Protein AF-A0A921GA54-F1 (afdb_monomer_lite)

InterPro domains:
  IPR015422 Pyridoxal phosphate-dependent transferase, small domain [G3DSA:3.90.1150.10] (1-107)
  IPR015424 Pyridoxal phosphate-dependent transferase [SSF53383] (13-106)

Foldseek 3Di:
DDDDQDAQDAAPVLLQVLCVVVVFHKFQPPQDPCQDPVNVQPWDQFPVGTCNVQFHNPPPPTHADPVRHHRCVSVVCRRGHIGGDDDPPDDPVNVVVSVVSVVVSRVD

Structure (mmCIF, N/CA/C/O back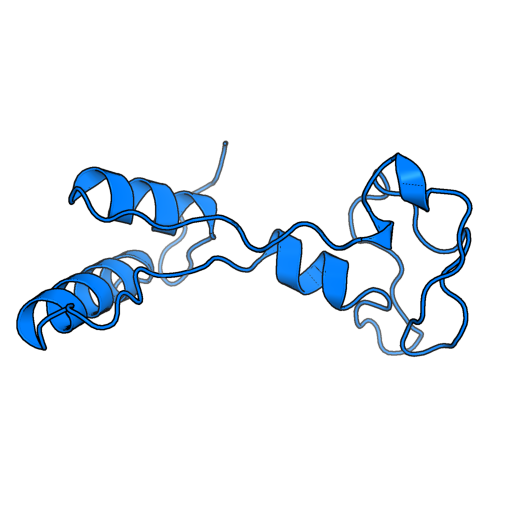bone):
data_AF-A0A921GA54-F1
#
_entry.id   AF-A0A921GA54-F1
#
loop_
_atom_site.group_PDB
_atom_site.id
_atom_site.type_symbol
_atom_site.label_atom_id
_atom_site.label_alt_id
_atom_site.label_comp_id
_atom_site.label_asym_id
_atom_site.label_entity_id
_atom_site.label_seq_id
_atom_site.pdbx_PDB_ins_code
_atom_site.Cartn_x
_atom_site.Cartn_y
_atom_site.Cartn_z
_atom_site.occupancy
_atom_site.B_iso_or_equiv
_atom_site.auth_seq_id
_atom_site.auth_comp_id
_atom_site.auth_asym_id
_atom_site.auth_atom_id
_atom_site.pdbx_PDB_model_num
ATOM 1 N N . ALA A 1 1 ? -10.655 7.647 -7.810 1.00 62.88 1 ALA A N 1
ATOM 2 C CA . ALA A 1 1 ? -10.284 6.790 -8.962 1.00 62.88 1 ALA A CA 1
ATOM 3 C C . ALA A 1 1 ? -11.503 5.934 -9.309 1.00 62.88 1 ALA A C 1
ATOM 5 O O . ALA A 1 1 ? -12.508 6.086 -8.635 1.00 62.88 1 ALA A O 1
ATOM 6 N N . LEU A 1 2 ? -11.480 5.120 -10.365 1.00 81.50 2 LEU A N 1
ATOM 7 C CA . LEU A 1 2 ? -12.618 4.257 -10.713 1.00 81.50 2 LEU A CA 1
ATOM 8 C C . LEU A 1 2 ? -12.250 2.807 -10.380 1.00 81.50 2 LEU A C 1
ATOM 10 O O . LEU A 1 2 ? -11.225 2.325 -10.858 1.00 81.50 2 LEU A O 1
ATOM 14 N N . TYR A 1 3 ? -13.066 2.139 -9.569 1.00 87.50 3 TYR A N 1
ATOM 15 C CA . TYR A 1 3 ? -13.001 0.696 -9.320 1.00 87.50 3 TYR A CA 1
ATOM 16 C C . TYR A 1 3 ? -14.386 0.078 -9.509 1.00 87.50 3 TYR A C 1
ATOM 18 O O . TYR A 1 3 ? -15.401 0.775 -9.495 1.00 87.50 3 TYR A O 1
ATOM 26 N N . ILE A 1 4 ? -14.407 -1.235 -9.726 1.00 89.62 4 ILE A N 1
ATOM 27 C CA . ILE A 1 4 ? -15.624 -2.043 -9.785 1.00 89.62 4 ILE A CA 1
ATOM 28 C C . ILE A 1 4 ? -15.654 -2.844 -8.489 1.00 89.62 4 ILE A C 1
ATOM 30 O O . ILE A 1 4 ? -14.693 -3.553 -8.200 1.00 89.62 4 ILE A O 1
ATOM 34 N N . SER A 1 5 ? -16.722 -2.695 -7.708 1.00 88.06 5 SER A N 1
ATOM 35 C CA . SER A 1 5 ? -16.893 -3.469 -6.479 1.00 88.06 5 SER A CA 1
ATOM 36 C C . SER A 1 5 ? -17.243 -4.917 -6.833 1.00 88.06 5 SER A C 1
ATOM 38 O O . SER A 1 5 ? -18.110 -5.168 -7.677 1.00 88.06 5 SER A O 1
ATOM 40 N N . GLU A 1 6 ? -16.547 -5.868 -6.214 1.00 90.56 6 GLU A N 1
ATOM 41 C CA . GLU A 1 6 ? -16.729 -7.306 -6.413 1.00 90.56 6 GLU A CA 1
ATOM 42 C C . GLU A 1 6 ? -16.825 -8.005 -5.047 1.00 90.56 6 GLU A C 1
ATOM 44 O O . GLU A 1 6 ? -15.978 -7.768 -4.188 1.00 90.56 6 GLU A O 1
ATOM 49 N N . PRO A 1 7 ? -17.795 -8.913 -4.827 1.00 88.81 7 PRO A N 1
ATOM 50 C CA . PRO A 1 7 ? -17.883 -9.652 -3.570 1.00 88.81 7 PRO A CA 1
ATOM 51 C C . PRO A 1 7 ? -16.592 -10.425 -3.259 1.00 88.81 7 PRO A C 1
ATOM 53 O O . PRO A 1 7 ? -16.065 -11.131 -4.124 1.00 88.81 7 PRO A O 1
ATOM 56 N N . GLY A 1 8 ? -16.099 -10.324 -2.022 1.00 91.81 8 GLY A N 1
ATOM 57 C CA . GLY A 1 8 ? -14.890 -11.029 -1.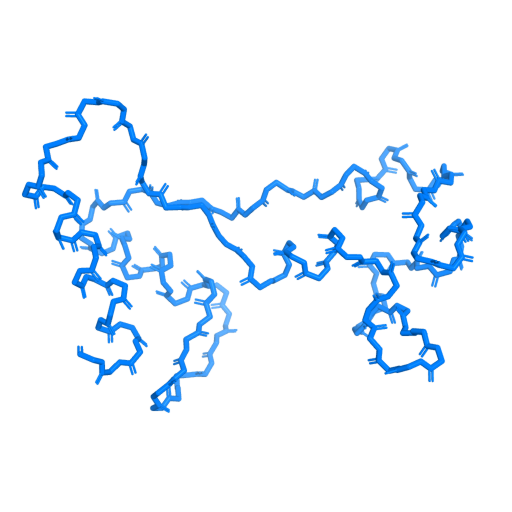580 1.00 91.81 8 GLY A CA 1
ATOM 58 C C . GLY A 1 8 ? -13.572 -10.409 -2.051 1.00 91.81 8 GLY A C 1
ATOM 59 O O . GLY A 1 8 ? -12.513 -11.007 -1.851 1.00 91.81 8 GLY A O 1
ATOM 60 N N . LYS A 1 9 ? -13.600 -9.246 -2.712 1.00 93.19 9 LYS A N 1
ATOM 61 C CA . LYS A 1 9 ? -12.401 -8.553 -3.189 1.00 93.19 9 LYS A CA 1
ATOM 62 C C . LYS A 1 9 ? -12.496 -7.069 -2.896 1.00 93.19 9 LYS A C 1
ATOM 64 O O . LYS A 1 9 ? -13.568 -6.489 -2.939 1.00 93.19 9 LYS A O 1
ATOM 69 N N . SER A 1 10 ? -11.334 -6.459 -2.708 1.00 94.62 10 SER A N 1
ATOM 70 C CA . SER A 1 10 ? -11.222 -5.013 -2.630 1.00 94.62 10 SER A CA 1
ATOM 71 C C . SER A 1 10 ? -9.947 -4.523 -3.305 1.00 94.62 10 SER A C 1
ATOM 73 O O . SER A 1 10 ? -9.075 -5.306 -3.697 1.00 94.62 10 SER A O 1
ATOM 75 N N . CYS A 1 11 ? -9.835 -3.209 -3.458 1.00 93.50 11 CYS A N 1
ATOM 76 C CA . CYS A 1 11 ? -8.657 -2.548 -3.995 1.00 93.50 11 CYS A CA 1
ATOM 77 C C . CYS A 1 11 ? -8.219 -1.390 -3.088 1.00 93.50 11 CYS A C 1
ATOM 79 O O . CYS A 1 11 ? -9.016 -0.886 -2.294 1.00 93.50 11 CYS A O 1
ATOM 81 N N . PRO A 1 12 ? -6.978 -0.889 -3.232 1.00 95.06 12 PRO A N 1
ATOM 82 C CA . PRO A 1 12 ? -6.505 0.223 -2.415 1.00 95.06 12 PRO A CA 1
ATOM 83 C C . PRO A 1 12 ? -7.390 1.465 -2.451 1.00 95.06 12 PRO A C 1
ATOM 85 O O . PRO A 1 12 ? -7.507 2.152 -1.447 1.00 95.06 12 PRO A O 1
ATOM 88 N N . THR A 1 13 ? -8.022 1.755 -3.592 1.00 94.69 13 THR A N 1
ATOM 89 C CA . THR A 1 13 ? -8.906 2.925 -3.704 1.00 94.69 13 THR A CA 1
ATOM 90 C C . THR A 1 13 ? -10.156 2.754 -2.845 1.00 94.69 13 THR A C 1
ATOM 92 O O . THR A 1 13 ? -10.476 3.654 -2.080 1.00 94.69 13 THR A O 1
ATOM 95 N N . GLU A 1 14 ? -10.819 1.601 -2.929 1.00 95.31 14 GLU A N 1
ATOM 96 C CA . GLU A 1 14 ? -12.032 1.302 -2.160 1.00 95.31 14 GLU A CA 1
ATOM 97 C C . GLU A 1 14 ? -11.764 1.323 -0.651 1.00 95.31 14 GLU A C 1
ATOM 99 O O . GLU A 1 14 ? -12.494 1.968 0.100 1.00 95.31 14 GLU A O 1
ATOM 104 N N . ILE A 1 15 ? -10.658 0.716 -0.205 1.00 96.12 15 ILE A N 1
ATOM 105 C CA . ILE A 1 15 ? -10.265 0.726 1.213 1.00 96.12 15 ILE A CA 1
ATOM 106 C C . ILE A 1 15 ? -9.979 2.156 1.691 1.00 96.12 15 ILE A C 1
ATOM 108 O O . ILE A 1 15 ? -10.430 2.549 2.764 1.00 96.12 15 ILE A O 1
ATOM 112 N N . LEU A 1 16 ? -9.250 2.960 0.908 1.00 96.44 16 LEU A N 1
ATOM 113 C CA . LEU A 1 16 ? -8.933 4.346 1.273 1.00 96.44 16 LEU A CA 1
ATOM 114 C C . LEU A 1 16 ? -10.179 5.241 1.314 1.00 96.44 16 LEU A C 1
ATOM 116 O O . LEU A 1 16 ? -10.297 6.066 2.218 1.00 96.44 16 LEU A O 1
ATOM 120 N N . GLU A 1 17 ? -11.106 5.079 0.369 1.00 95.56 17 GLU A N 1
ATOM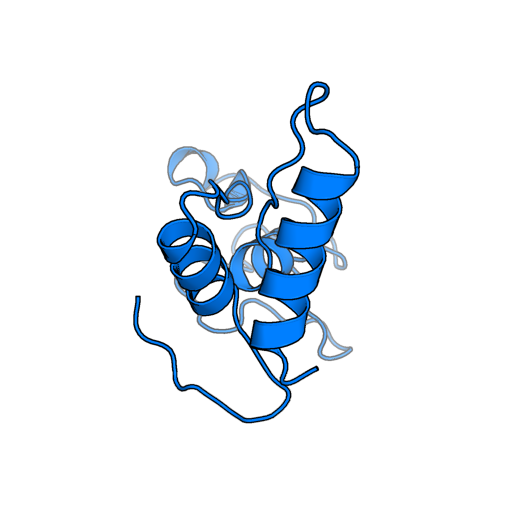 121 C CA . GLU A 1 17 ? -12.385 5.799 0.369 1.00 95.56 17 GLU A CA 1
ATOM 122 C C . GLU A 1 17 ? -13.253 5.398 1.566 1.00 95.56 17 GLU A C 1
ATOM 124 O O . GLU A 1 17 ? -13.831 6.263 2.228 1.00 95.56 17 GLU A O 1
ATOM 129 N N . THR A 1 18 ? -13.277 4.107 1.904 1.00 95.88 18 THR A N 1
ATOM 130 C CA . THR A 1 18 ? -14.005 3.609 3.075 1.00 95.88 18 THR A CA 1
ATOM 131 C C . THR A 1 18 ? -13.393 4.161 4.360 1.00 95.88 18 THR A C 1
ATOM 133 O O . THR A 1 18 ? -14.112 4.763 5.151 1.00 95.88 18 THR A O 1
ATOM 136 N N . LEU A 1 19 ? -12.070 4.077 4.547 1.00 97.12 19 LEU A N 1
ATOM 137 C CA . LEU A 1 19 ? -11.375 4.688 5.691 1.00 97.12 19 LEU A CA 1
ATOM 138 C C . LEU A 1 19 ? -11.697 6.184 5.819 1.00 97.12 19 LEU A C 1
ATOM 140 O O . LEU A 1 19 ? -12.061 6.646 6.904 1.00 97.12 19 LEU A O 1
ATOM 144 N N . ALA A 1 20 ? -11.649 6.922 4.708 1.00 96.50 20 ALA A N 1
ATOM 145 C CA . ALA A 1 20 ? -11.973 8.344 4.689 1.00 96.50 20 ALA A CA 1
ATOM 146 C C . ALA A 1 20 ? -13.422 8.622 5.132 1.00 96.50 20 ALA A C 1
ATOM 148 O O . ALA A 1 20 ? -13.655 9.591 5.855 1.00 96.50 20 ALA A O 1
ATOM 149 N N . SER A 1 21 ? -14.385 7.761 4.779 1.00 96.50 21 SER A N 1
ATOM 150 C CA . SER A 1 21 ? -15.786 7.898 5.215 1.00 96.50 21 SER A CA 1
ATOM 151 C C . SER A 1 21 ? -15.976 7.771 6.736 1.00 96.50 21 SER A C 1
ATOM 153 O O . SER A 1 21 ? -16.903 8.358 7.294 1.00 96.50 21 SER A O 1
ATOM 155 N N . TYR A 1 22 ? -15.055 7.083 7.421 1.00 95.94 22 TYR A N 1
ATOM 156 C CA . TYR A 1 22 ? -15.005 6.959 8.882 1.00 95.94 22 TYR A CA 1
ATOM 157 C C . TYR A 1 22 ? -14.054 7.972 9.546 1.00 95.94 22 TYR A C 1
ATOM 159 O O . TYR A 1 22 ? -13.755 7.845 10.733 1.00 95.94 22 TYR A O 1
ATOM 167 N N . ASN A 1 23 ? -13.588 8.992 8.813 1.00 95.00 23 ASN A N 1
ATOM 168 C CA . ASN A 1 23 ? -12.579 9.962 9.260 1.00 95.00 23 ASN A CA 1
ATOM 169 C C . ASN A 1 23 ? -11.234 9.326 9.670 1.00 95.00 23 ASN A C 1
ATOM 171 O O . ASN A 1 23 ? -10.513 9.880 10.500 1.00 95.00 23 ASN A O 1
ATOM 175 N N . ALA A 1 24 ? -10.882 8.177 9.090 1.00 95.12 24 ALA A N 1
ATOM 176 C CA . ALA A 1 24 ? -9.575 7.553 9.257 1.00 95.12 24 ALA A CA 1
ATOM 177 C C . ALA A 1 24 ? -8.674 7.884 8.057 1.00 95.12 24 ALA A C 1
ATOM 179 O O . ALA A 1 24 ? -9.055 7.696 6.900 1.00 95.12 24 ALA A O 1
ATOM 180 N N . GLU A 1 25 ? -7.460 8.372 8.318 1.00 93.75 25 GLU A N 1
ATOM 181 C CA . GLU A 1 25 ? -6.514 8.723 7.257 1.00 93.75 25 GLU A CA 1
ATOM 182 C C . GLU A 1 25 ? -5.651 7.515 6.866 1.00 93.75 25 GLU A C 1
ATOM 184 O O . GLU A 1 25 ? -4.733 7.122 7.584 1.00 93.75 25 GLU A O 1
ATOM 189 N N . GLY A 1 26 ? -5.921 6.948 5.691 1.00 94.75 26 GLY A N 1
ATOM 190 C CA . GLY A 1 26 ? -4.989 6.067 4.990 1.00 94.75 26 GLY A CA 1
ATOM 191 C C . GLY A 1 26 ? -4.214 6.820 3.908 1.00 94.75 26 GLY A C 1
ATOM 192 O O . GLY A 1 26 ? -4.573 7.932 3.515 1.00 94.75 26 GLY A O 1
ATOM 193 N N . ARG A 1 27 ? -3.148 6.210 3.380 1.00 95.50 27 ARG A N 1
ATOM 194 C CA . ARG A 1 27 ? -2.373 6.785 2.264 1.00 95.50 27 ARG A CA 1
ATOM 195 C C . ARG A 1 27 ? -2.000 5.725 1.230 1.00 95.50 27 ARG A C 1
ATOM 197 O O . ARG A 1 27 ? -1.813 4.570 1.599 1.00 95.50 27 ARG A O 1
ATOM 204 N N . PRO A 1 28 ? -1.837 6.079 -0.054 1.00 93.69 28 PRO A N 1
ATOM 205 C CA . PRO A 1 28 ? -1.203 5.175 -1.006 1.00 93.69 28 PRO A CA 1
ATOM 206 C C . PRO A 1 28 ? 0.251 4.898 -0.595 1.00 93.69 28 PRO A C 1
ATOM 208 O O . PRO A 1 28 ? 0.903 5.738 0.033 1.00 93.69 28 PRO A O 1
ATOM 211 N N . ILE A 1 29 ? 0.773 3.731 -0.980 1.00 93.94 29 ILE A N 1
ATOM 212 C CA . ILE A 1 29 ? 2.189 3.398 -0.778 1.00 93.94 29 ILE A CA 1
ATOM 213 C C . ILE A 1 29 ? 3.074 4.423 -1.495 1.00 93.94 29 ILE A C 1
ATOM 215 O O . ILE A 1 29 ? 2.723 4.964 -2.545 1.00 93.94 29 ILE A O 1
ATOM 219 N N . TRP A 1 30 ? 4.257 4.672 -0.936 1.00 91.25 30 TRP A N 1
ATOM 220 C CA . TRP A 1 30 ? 5.265 5.514 -1.565 1.00 91.25 30 TRP A CA 1
ATOM 221 C C . TRP A 1 30 ? 5.581 5.035 -2.979 1.00 91.25 30 TRP A C 1
ATOM 223 O O . TRP A 1 30 ? 6.019 3.903 -3.188 1.00 91.25 30 TRP A O 1
ATOM 233 N N . LYS A 1 31 ? 5.402 5.929 -3.953 1.00 90.00 31 LYS A N 1
ATOM 234 C CA . LYS A 1 31 ? 5.761 5.653 -5.339 1.00 90.00 31 LYS A CA 1
ATOM 235 C C . LYS A 1 31 ? 7.268 5.354 -5.431 1.00 90.00 31 LYS A C 1
ATOM 237 O O . LYS A 1 31 ? 8.062 6.231 -5.072 1.00 90.00 31 LYS A O 1
ATOM 242 N N . PRO A 1 32 ? 7.669 4.170 -5.935 1.00 89.69 32 PRO A N 1
ATOM 243 C CA . PRO A 1 32 ? 9.063 3.756 -6.011 1.00 89.69 32 PRO A CA 1
ATOM 244 C C . PRO A 1 32 ? 9.942 4.778 -6.726 1.00 89.69 32 PRO A C 1
ATOM 246 O O . PRO A 1 32 ? 9.520 5.415 -7.696 1.00 89.69 32 PRO A O 1
ATOM 249 N N . MET A 1 33 ? 11.188 4.908 -6.271 1.00 90.25 33 MET A N 1
ATOM 250 C CA . MET A 1 33 ? 12.108 5.937 -6.761 1.00 90.25 33 MET A CA 1
ATOM 251 C C . MET A 1 33 ? 12.312 5.859 -8.275 1.00 90.25 33 MET A C 1
ATOM 253 O O . MET A 1 33 ? 12.196 6.873 -8.952 1.00 90.25 33 MET A O 1
ATOM 257 N N . HIS A 1 34 ? 12.504 4.667 -8.843 1.00 86.56 34 HIS A N 1
ATOM 258 C CA . HIS A 1 34 ? 12.699 4.482 -10.288 1.00 86.56 34 HIS A CA 1
ATOM 259 C C . HIS A 1 34 ? 11.472 4.843 -11.142 1.00 86.56 34 HIS A C 1
ATOM 261 O O . HIS A 1 34 ? 11.612 5.056 -12.344 1.00 86.56 34 HIS A O 1
ATOM 267 N N . MET A 1 35 ? 10.283 4.972 -10.541 1.00 85.00 35 MET A N 1
ATOM 268 C CA . MET A 1 35 ? 9.075 5.462 -11.218 1.00 85.00 35 MET A CA 1
ATOM 269 C C . MET A 1 35 ? 8.936 6.991 -11.176 1.00 85.00 35 MET A C 1
ATOM 271 O O . MET A 1 35 ? 8.037 7.553 -11.817 1.00 85.00 35 MET A O 1
ATOM 275 N N . GLN A 1 36 ? 9.765 7.689 -10.399 1.00 87.94 36 GLN A N 1
ATOM 276 C CA . GLN A 1 36 ? 9.759 9.147 -10.362 1.00 87.94 36 GLN A CA 1
ATOM 277 C C . GLN A 1 36 ? 10.425 9.704 -11.628 1.00 87.94 36 GLN A C 1
ATOM 279 O O . GLN A 1 36 ? 11.449 9.171 -12.063 1.00 87.94 36 GLN A O 1
ATOM 284 N N . PRO A 1 37 ? 9.915 10.808 -12.207 1.00 86.06 37 PRO A N 1
ATOM 285 C CA . PRO A 1 37 ? 10.467 11.375 -13.439 1.00 86.06 37 PRO A CA 1
ATOM 286 C C . PRO A 1 37 ? 11.974 11.659 -13.379 1.00 86.06 37 PRO A C 1
ATOM 288 O O . PRO A 1 37 ? 12.679 11.424 -14.358 1.00 86.06 37 PRO A O 1
ATOM 291 N N . ILE A 1 38 ? 12.476 12.093 -12.219 1.00 89.00 38 ILE A N 1
ATOM 292 C CA . ILE A 1 38 ? 13.898 12.387 -11.994 1.00 89.00 38 ILE A CA 1
ATOM 293 C C . ILE A 1 38 ? 14.801 11.150 -12.140 1.00 89.00 38 ILE A C 1
ATOM 295 O O . ILE A 1 38 ? 15.952 11.275 -12.552 1.00 89.00 38 ILE A O 1
ATOM 299 N N . TYR A 1 39 ? 14.281 9.944 -11.884 1.00 87.38 39 TYR A N 1
ATOM 300 C CA . TYR A 1 39 ? 15.054 8.706 -11.977 1.00 87.38 39 TYR A CA 1
ATOM 301 C C . TYR A 1 39 ? 14.878 7.955 -13.299 1.00 87.38 39 TYR A C 1
ATOM 303 O O . TYR A 1 39 ? 15.495 6.908 -13.473 1.00 87.38 39 TYR A O 1
ATOM 311 N N . ARG A 1 40 ? 14.132 8.503 -14.267 1.00 81.69 40 ARG A N 1
ATOM 312 C CA . ARG A 1 40 ? 13.759 7.826 -15.524 1.00 81.69 40 ARG A CA 1
ATOM 313 C C . ARG A 1 40 ? 14.921 7.187 -16.292 1.00 81.69 40 ARG A C 1
ATOM 315 O O . ARG A 1 40 ? 14.737 6.157 -16.929 1.00 81.69 40 ARG A O 1
ATOM 322 N N . MET A 1 41 ? 16.101 7.807 -16.266 1.00 83.19 41 MET A N 1
ATOM 323 C CA . MET A 1 41 ? 17.278 7.341 -17.013 1.00 83.19 41 MET A CA 1
ATOM 324 C C . MET A 1 41 ? 18.237 6.480 -16.187 1.00 83.19 41 MET A C 1
ATOM 326 O O . MET A 1 41 ? 19.234 5.999 -16.733 1.00 83.19 41 MET A O 1
ATOM 330 N N . ASN A 1 42 ? 17.945 6.274 -14.903 1.00 88.12 42 ASN A N 1
ATOM 331 C CA . ASN A 1 42 ? 18.773 5.499 -13.991 1.00 88.12 42 ASN A CA 1
ATOM 332 C C . ASN A 1 42 ? 18.387 4.019 -14.042 1.00 88.12 42 ASN A C 1
ATOM 334 O O . ASN A 1 42 ? 17.232 3.661 -14.267 1.00 88.12 42 ASN A O 1
ATOM 338 N N . GLY A 1 43 ? 19.375 3.147 -13.851 1.00 87.38 43 GLY A N 1
ATOM 339 C CA . GLY A 1 43 ? 19.094 1.733 -13.635 1.00 87.38 43 GLY A CA 1
ATOM 340 C C . GLY A 1 43 ? 18.500 1.495 -12.254 1.00 87.38 43 GLY A C 1
ATOM 341 O O . GLY A 1 43 ? 18.752 2.251 -11.319 1.00 87.38 43 GLY A O 1
ATOM 342 N N . PHE A 1 44 ? 17.732 0.420 -12.136 1.00 87.38 44 PHE A N 1
ATOM 343 C CA . PHE A 1 44 ? 17.221 -0.083 -10.868 1.00 87.38 44 PHE A CA 1
ATOM 344 C C . PHE A 1 44 ? 17.313 -1.611 -10.859 1.00 87.38 44 PHE A C 1
ATOM 346 O O . PHE A 1 44 ? 17.475 -2.238 -11.911 1.00 87.38 44 PHE A O 1
ATOM 353 N N . VAL A 1 45 ? 17.268 -2.207 -9.669 1.00 87.69 45 VAL A N 1
ATOM 354 C CA . VAL A 1 45 ? 17.411 -3.656 -9.493 1.00 87.69 45 VAL A CA 1
ATOM 355 C C . VAL A 1 45 ? 16.051 -4.332 -9.632 1.00 87.69 45 VAL A C 1
ATOM 357 O O . VAL A 1 45 ? 15.077 -3.933 -9.001 1.00 87.69 45 VAL A O 1
ATOM 360 N N . THR A 1 46 ? 16.015 -5.380 -10.446 1.00 85.25 46 THR A N 1
ATOM 361 C CA . THR A 1 46 ? 14.900 -6.322 -10.594 1.00 85.25 46 THR A CA 1
ATOM 362 C C . THR A 1 46 ? 15.381 -7.722 -10.232 1.00 85.25 46 THR A C 1
ATOM 364 O O . THR A 1 46 ? 16.586 -7.960 -10.101 1.00 85.25 46 THR A O 1
ATOM 367 N N . ARG A 1 47 ? 14.458 -8.684 -10.138 1.00 83.44 47 ARG A N 1
ATOM 368 C CA . ARG A 1 47 ? 14.814 -10.092 -9.897 1.00 83.44 47 ARG A CA 1
ATOM 369 C C . ARG A 1 47 ? 15.745 -10.679 -10.969 1.00 83.44 47 ARG A C 1
ATOM 371 O O . ARG A 1 47 ? 16.511 -11.587 -10.677 1.00 83.44 47 ARG A O 1
ATOM 378 N N . GLU A 1 48 ? 15.713 -10.139 -12.186 1.00 83.56 48 GLU A N 1
ATOM 379 C CA . GLU A 1 48 ? 16.537 -10.580 -13.322 1.00 83.56 48 GLU A CA 1
ATOM 380 C C . GLU A 1 48 ? 17.675 -9.589 -13.643 1.00 83.56 48 GLU A C 1
ATOM 382 O O . GLU A 1 48 ? 18.126 -9.463 -14.785 1.00 83.56 48 GLU A O 1
ATOM 387 N N . GLY A 1 49 ? 18.134 -8.837 -12.639 1.00 83.88 49 GLY A N 1
ATOM 388 C CA . GLY A 1 49 ? 19.240 -7.891 -12.773 1.00 83.88 49 GLY A CA 1
ATOM 389 C C . GLY A 1 49 ? 18.772 -6.478 -13.115 1.00 83.88 49 GLY A C 1
ATOM 390 O O . GLY A 1 49 ? 17.897 -5.929 -12.450 1.00 83.88 49 GLY A O 1
ATOM 391 N N . ASN A 1 50 ? 19.378 -5.844 -14.120 1.00 83.56 50 ASN A N 1
ATOM 392 C CA . ASN A 1 50 ? 19.129 -4.431 -14.415 1.00 83.56 50 ASN A CA 1
ATOM 393 C C . ASN A 1 50 ? 17.757 -4.211 -15.081 1.00 83.56 50 ASN A C 1
ATOM 395 O O . ASN A 1 50 ? 17.496 -4.750 -16.158 1.00 83.56 50 ASN A O 1
ATOM 399 N N . GLY A 1 51 ? 16.910 -3.395 -14.449 1.00 78.56 51 GLY A N 1
ATOM 400 C CA . GLY A 1 51 ? 15.591 -2.988 -14.941 1.00 78.56 51 GLY A CA 1
ATOM 401 C C . GLY A 1 51 ? 15.593 -1.779 -15.883 1.00 78.56 51 GLY A C 1
ATOM 402 O O . GLY A 1 51 ? 14.544 -1.432 -16.427 1.00 78.56 51 GLY A O 1
ATOM 403 N N . ARG A 1 52 ? 16.743 -1.127 -16.111 1.00 76.94 52 ARG A N 1
ATOM 404 C CA . ARG A 1 52 ? 16.855 0.038 -17.006 1.00 76.94 52 ARG A CA 1
ATOM 405 C C . ARG A 1 52 ? 16.283 -0.296 -18.381 1.00 76.94 52 ARG A C 1
ATOM 407 O O . ARG A 1 52 ? 16.697 -1.274 -18.994 1.00 76.94 52 ARG A O 1
ATOM 414 N N . ALA A 1 53 ? 15.359 0.535 -18.860 1.00 67.81 53 ALA A N 1
ATOM 415 C CA . ALA A 1 53 ? 14.661 0.364 -20.138 1.00 67.81 53 ALA A CA 1
ATOM 416 C C . ALA A 1 53 ? 13.852 -0.945 -20.292 1.00 67.81 53 ALA A C 1
ATOM 418 O O . ALA A 1 53 ? 13.276 -1.163 -21.354 1.00 67.81 53 ALA A O 1
ATOM 419 N N . LYS A 1 54 ? 13.761 -1.791 -19.255 1.00 66.88 54 LYS A N 1
ATOM 420 C CA . LYS A 1 54 ? 12.890 -2.978 -19.243 1.00 66.88 54 LYS A CA 1
ATOM 421 C C . LYS A 1 54 ? 11.478 -2.646 -18.782 1.00 66.88 54 LYS A C 1
ATOM 423 O O . LYS A 1 54 ? 10.532 -3.310 -19.180 1.00 66.88 54 LYS A O 1
ATOM 428 N N . THR A 1 55 ? 11.335 -1.607 -17.968 1.00 62.75 55 THR A N 1
ATOM 429 C CA . THR A 1 55 ? 10.041 -1.059 -17.574 1.00 62.75 55 THR A CA 1
ATOM 430 C C . THR A 1 55 ? 9.980 0.400 -18.000 1.00 62.75 55 THR A C 1
ATOM 432 O O . THR A 1 55 ? 10.965 1.141 -17.935 1.00 62.75 55 THR A O 1
ATOM 435 N N . ASN A 1 56 ? 8.819 0.827 -18.480 1.00 60.69 56 ASN A N 1
ATOM 436 C CA . ASN A 1 56 ? 8.496 2.240 -18.560 1.00 60.69 56 ASN A CA 1
ATOM 437 C C . ASN A 1 56 ? 7.275 2.473 -17.660 1.00 60.69 56 ASN A C 1
ATOM 439 O O . ASN A 1 56 ? 6.472 1.564 -17.458 1.00 60.69 56 ASN A O 1
ATOM 443 N N . ALA A 1 57 ? 7.141 3.679 -17.109 1.00 55.03 57 ALA A N 1
ATOM 444 C CA . ALA A 1 57 ? 6.061 4.020 -16.178 1.00 55.03 57 ALA A CA 1
ATOM 445 C C . ALA A 1 57 ? 4.638 3.942 -16.785 1.00 55.03 57 ALA A C 1
ATOM 447 O O . ALA A 1 57 ? 3.673 4.210 -16.079 1.00 55.03 57 ALA A O 1
ATOM 448 N N . TYR A 1 58 ? 4.511 3.620 -18.076 1.00 56.69 58 TYR A N 1
ATOM 449 C CA . TYR A 1 58 ? 3.272 3.618 -18.853 1.00 56.69 58 TYR A CA 1
ATOM 450 C C . TYR A 1 58 ? 2.946 2.249 -19.485 1.00 56.69 58 TYR A C 1
ATOM 452 O O . TYR A 1 58 ? 1.914 2.123 -20.139 1.00 56.69 58 TYR A O 1
ATOM 460 N N . ILE A 1 59 ? 3.791 1.220 -19.317 1.00 61.66 59 ILE A N 1
ATOM 461 C CA . ILE A 1 59 ? 3.490 -0.144 -19.771 1.00 61.66 59 ILE A CA 1
ATOM 462 C C . ILE A 1 59 ? 2.540 -0.755 -18.746 1.00 61.66 59 ILE A C 1
ATOM 464 O O . ILE A 1 59 ? 2.940 -1.093 -17.630 1.00 61.66 59 ILE A O 1
ATOM 468 N N . ALA A 1 60 ? 1.272 -0.884 -19.134 1.00 54.59 60 ALA A N 1
ATOM 469 C CA . ALA A 1 60 ? 0.283 -1.615 -18.357 1.00 54.59 60 ALA A CA 1
ATOM 470 C C . ALA A 1 60 ? 0.760 -3.064 -18.145 1.00 54.59 60 ALA A C 1
ATOM 472 O O . ALA A 1 60 ? 1.117 -3.744 -19.104 1.00 54.59 60 ALA A O 1
ATOM 473 N N . GLY A 1 61 ? 0.794 -3.515 -16.887 1.00 55.88 61 GLY A N 1
ATOM 474 C CA . GLY A 1 61 ? 1.245 -4.862 -16.504 1.00 55.88 61 GLY A CA 1
ATOM 475 C C . GLY A 1 61 ? 2.741 -5.003 -16.188 1.00 55.88 61 GLY A C 1
ATOM 476 O O . GLY A 1 61 ? 3.152 -6.060 -15.716 1.00 55.88 61 GLY A O 1
ATOM 477 N N . GLY A 1 62 ? 3.549 -3.951 -16.376 1.00 63.84 62 GLY A N 1
ATOM 478 C CA . GLY A 1 62 ? 4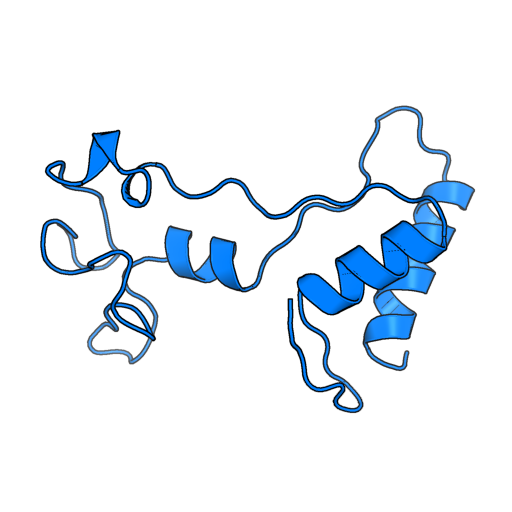.991 -3.995 -16.111 1.00 63.84 62 GLY A CA 1
ATOM 479 C C . GLY A 1 62 ? 5.736 -5.028 -16.969 1.00 63.84 62 GLY A C 1
ATOM 480 O O . GLY A 1 62 ? 5.215 -5.547 -17.952 1.00 63.84 62 GLY A O 1
ATOM 481 N N . ALA A 1 63 ? 6.989 -5.314 -16.611 1.00 73.12 63 ALA A N 1
ATOM 482 C CA . ALA A 1 63 ? 7.742 -6.412 -17.213 1.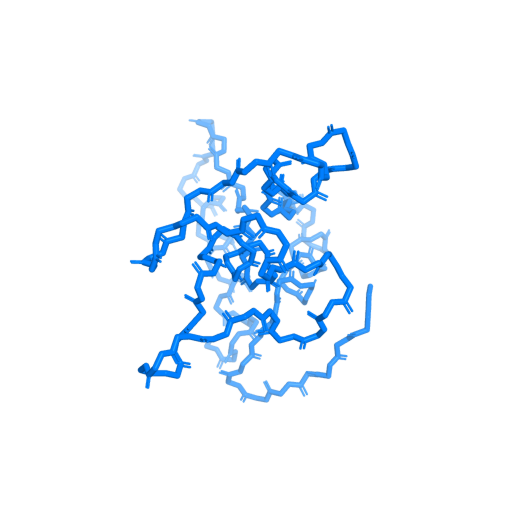00 73.12 63 ALA A CA 1
ATOM 483 C C . ALA A 1 63 ? 7.585 -7.662 -16.337 1.00 73.12 63 ALA A C 1
ATOM 485 O O . ALA A 1 63 ? 7.829 -7.595 -15.130 1.00 73.12 63 ALA A O 1
ATOM 486 N N . VAL A 1 64 ? 7.175 -8.784 -16.928 1.00 77.44 64 VAL A N 1
ATOM 487 C CA . VAL A 1 64 ? 7.092 -10.088 -16.253 1.00 77.44 64 VAL A CA 1
ATOM 488 C C . VAL A 1 64 ? 8.331 -10.921 -16.556 1.00 77.44 64 VAL A C 1
ATOM 490 O O . VAL A 1 64 ? 8.904 -10.820 -17.641 1.00 77.44 64 VAL A O 1
ATOM 493 N N . GLY A 1 65 ? 8.765 -11.712 -15.578 1.00 77.00 65 GLY A N 1
ATOM 494 C CA . GLY A 1 65 ? 9.863 -12.654 -15.756 1.00 77.00 65 GLY A CA 1
ATOM 495 C C . GLY A 1 65 ? 9.418 -13.921 -16.473 1.00 77.00 65 GLY A C 1
ATOM 496 O O . GLY A 1 65 ? 8.234 -14.116 -16.757 1.00 77.00 65 GLY A O 1
ATOM 497 N N . GLN A 1 66 ? 10.365 -14.829 -16.707 1.00 78.00 66 GLN A N 1
ATOM 498 C CA . GLN A 1 66 ? 10.076 -16.133 -17.330 1.00 78.00 66 GLN A CA 1
ATOM 499 C C . GLN A 1 66 ? 9.093 -16.995 -16.514 1.00 78.00 66 GLN A C 1
ATOM 501 O O . GLN A 1 66 ? 8.444 -17.883 -17.055 1.00 78.00 66 GLN A O 1
ATOM 506 N N . ASP A 1 67 ? 8.966 -16.718 -15.216 1.00 85.00 67 ASP A N 1
ATOM 507 C CA . ASP A 1 67 ? 8.049 -17.376 -14.281 1.00 85.00 67 ASP A CA 1
ATOM 508 C C . ASP A 1 67 ? 6.648 -16.728 -14.222 1.00 85.00 67 ASP A C 1
ATOM 510 O O . ASP A 1 67 ? 5.834 -17.101 -13.375 1.00 85.00 67 ASP A O 1
ATOM 514 N N . GLY A 1 68 ? 6.373 -15.728 -15.068 1.00 83.06 68 GLY A N 1
ATOM 515 C CA . GLY A 1 68 ? 5.104 -14.994 -15.106 1.00 83.06 68 GLY A CA 1
ATOM 516 C C . GLY A 1 68 ? 4.893 -14.007 -13.954 1.00 83.06 68 GLY A C 1
ATOM 517 O O . GLY A 1 68 ? 3.823 -13.409 -13.852 1.00 83.06 68 GLY A O 1
ATOM 518 N N . ARG A 1 69 ? 5.884 -13.810 -13.076 1.00 82.00 69 ARG A N 1
ATOM 519 C CA . ARG A 1 69 ? 5.790 -12.881 -11.938 1.00 82.00 69 ARG A CA 1
ATOM 520 C C . ARG A 1 69 ? 6.355 -11.496 -12.293 1.00 82.00 69 ARG A C 1
ATOM 522 O O . ARG A 1 69 ? 7.240 -11.412 -13.148 1.00 82.00 69 ARG A O 1
ATOM 529 N N . PRO A 1 70 ? 5.926 -10.417 -11.610 1.00 82.00 70 PRO A N 1
ATOM 530 C CA . PRO A 1 70 ? 6.463 -9.075 -11.839 1.00 82.00 70 PRO A CA 1
ATOM 531 C C . PRO A 1 70 ? 7.983 -9.006 -11.621 1.00 82.00 70 PRO A C 1
ATOM 533 O O . PRO A 1 70 ? 8.490 -9.448 -10.588 1.00 82.00 70 PRO A O 1
ATOM 536 N N . LEU A 1 71 ? 8.715 -8.417 -12.571 1.00 83.62 71 LEU A N 1
ATOM 537 C CA . LEU A 1 71 ? 10.147 -8.115 -12.423 1.00 83.62 71 LEU A CA 1
ATOM 538 C C . LEU A 1 71 ? 10.385 -6.915 -11.511 1.00 83.62 71 LEU A C 1
ATOM 540 O O . LEU A 1 71 ? 11.377 -6.867 -10.781 1.00 83.62 71 LEU A O 1
ATOM 544 N N . ASP A 1 72 ? 9.465 -5.958 -11.562 1.00 86.38 72 ASP A N 1
ATOM 545 C CA . ASP A 1 72 ? 9.475 -4.732 -10.780 1.00 86.38 72 ASP A CA 1
ATOM 546 C C . ASP A 1 72 ? 8.535 -4.870 -9.579 1.00 86.38 72 ASP A C 1
ATOM 548 O O . ASP A 1 72 ? 7.370 -4.474 -9.606 1.00 86.38 72 ASP A O 1
ATOM 552 N N . VAL A 1 73 ? 9.059 -5.483 -8.518 1.00 86.31 73 VAL A N 1
ATOM 553 C CA . VAL A 1 73 ? 8.311 -5.744 -7.279 1.00 86.31 73 VAL A CA 1
ATOM 554 C C . VAL A 1 73 ? 7.862 -4.441 -6.611 1.00 86.31 73 VAL A C 1
ATOM 556 O O . VAL A 1 73 ? 6.781 -4.385 -6.033 1.00 86.31 73 VAL A O 1
ATOM 559 N N . GLY A 1 74 ? 8.664 -3.377 -6.713 1.00 87.94 74 GLY A N 1
ATOM 560 C CA . GLY A 1 74 ? 8.306 -2.074 -6.155 1.00 87.94 74 GLY A CA 1
ATOM 561 C C . GLY A 1 74 ? 7.066 -1.490 -6.829 1.00 87.94 74 GLY A C 1
ATOM 562 O O . GLY A 1 74 ? 6.164 -1.012 -6.143 1.00 87.94 74 GLY A O 1
ATOM 563 N N . MET A 1 75 ? 7.002 -1.559 -8.161 1.00 86.69 75 MET A N 1
ATOM 564 C CA . MET A 1 75 ? 5.837 -1.113 -8.929 1.00 86.69 75 MET A CA 1
ATOM 565 C C . MET A 1 75 ? 4.598 -1.973 -8.650 1.00 86.69 75 MET A C 1
ATOM 567 O O . MET A 1 75 ? 3.510 -1.420 -8.498 1.00 86.69 75 MET A O 1
ATOM 571 N N . ASP A 1 76 ? 4.754 -3.296 -8.542 1.00 87.81 76 ASP A N 1
ATOM 572 C CA . ASP A 1 76 ? 3.660 -4.203 -8.163 1.00 87.81 76 ASP A CA 1
ATOM 573 C C . ASP A 1 76 ? 3.048 -3.807 -6.811 1.00 87.81 76 ASP A C 1
ATOM 575 O O . ASP A 1 76 ? 1.850 -3.537 -6.726 1.00 87.81 76 ASP A O 1
ATOM 579 N N . ILE A 1 77 ? 3.880 -3.686 -5.769 1.00 90.31 77 ILE A N 1
ATOM 580 C CA . ILE A 1 77 ? 3.437 -3.303 -4.421 1.00 90.31 77 ILE A CA 1
ATOM 581 C C . ILE A 1 77 ? 2.778 -1.922 -4.430 1.00 90.31 77 ILE A C 1
ATOM 583 O O . ILE A 1 77 ? 1.752 -1.738 -3.783 1.00 90.31 77 ILE A O 1
ATOM 587 N N . PHE A 1 78 ? 3.331 -0.957 -5.167 1.00 90.56 78 PHE A N 1
ATOM 588 C CA . PHE A 1 78 ? 2.753 0.381 -5.272 1.00 90.56 78 PHE A CA 1
ATOM 589 C C . PHE A 1 78 ? 1.328 0.372 -5.840 1.00 90.56 78 PHE A C 1
ATOM 591 O O . PHE A 1 78 ? 0.472 1.091 -5.334 1.00 90.56 78 PHE A O 1
ATOM 598 N N . HIS A 1 79 ? 1.054 -0.445 -6.862 1.00 87.56 79 HIS A N 1
ATOM 599 C CA . HIS A 1 79 ? -0.266 -0.480 -7.498 1.00 87.56 79 HIS A CA 1
ATOM 600 C C . HIS A 1 79 ? -1.347 -1.160 -6.652 1.00 87.56 79 HIS A C 1
ATOM 602 O O . HIS A 1 79 ? -2.515 -0.790 -6.758 1.00 87.56 79 HIS A O 1
ATOM 608 N N . ARG A 1 80 ? -0.982 -2.150 -5.831 1.00 90.00 80 ARG A N 1
ATOM 609 C CA . ARG A 1 80 ? -1.949 -2.938 -5.041 1.00 90.00 80 ARG A CA 1
ATOM 610 C C . ARG A 1 80 ? -1.875 -2.711 -3.533 1.00 90.00 80 ARG A C 1
ATOM 612 O O . ARG A 1 80 ? -2.593 -3.372 -2.791 1.00 90.00 80 ARG A O 1
ATOM 619 N N . GLY A 1 81 ? -0.984 -1.841 -3.074 1.00 93.25 81 GLY A N 1
ATOM 620 C CA . GLY A 1 81 ? -0.738 -1.587 -1.660 1.00 93.25 81 GLY A CA 1
ATOM 621 C C . GLY A 1 81 ? -1.264 -0.235 -1.190 1.00 93.25 81 GLY A C 1
ATOM 622 O O . GLY A 1 81 ? -1.405 0.714 -1.961 1.00 93.25 81 GLY A O 1
ATOM 623 N N . LEU A 1 82 ? -1.484 -0.138 0.119 1.00 95.56 82 LEU A N 1
ATOM 624 C CA . LEU A 1 82 ? -1.792 1.096 0.838 1.00 95.56 82 LEU A CA 1
ATOM 625 C C . LEU A 1 82 ? -1.156 1.070 2.233 1.00 95.56 82 LEU A C 1
ATOM 627 O O . LEU A 1 82 ? -0.800 0.009 2.744 1.00 95.56 82 LEU A O 1
ATOM 631 N N . CYS A 1 83 ? -1.034 2.241 2.844 1.00 96.06 83 CYS A N 1
ATOM 632 C CA . CYS A 1 83 ? -0.686 2.431 4.244 1.00 96.06 83 CYS A CA 1
ATOM 633 C C . CYS A 1 83 ? -1.964 2.610 5.070 1.00 96.06 83 CYS A C 1
ATOM 635 O O . CYS A 1 83 ? -2.803 3.453 4.738 1.00 96.06 83 CYS A O 1
ATOM 637 N N . LEU A 1 84 ? -2.074 1.844 6.153 1.00 96.31 84 LEU A N 1
ATOM 638 C CA . LEU A 1 84 ? -3.137 1.978 7.148 1.00 96.31 84 LEU A CA 1
ATOM 639 C C . LEU A 1 84 ? -2.767 3.030 8.209 1.00 96.31 84 LEU A C 1
ATOM 641 O O . LEU A 1 84 ? -1.576 3.307 8.389 1.00 96.31 84 LEU A O 1
ATOM 645 N N . PRO A 1 85 ? -3.756 3.583 8.936 1.00 94.81 85 PRO A N 1
ATOM 646 C CA . PRO A 1 85 ? -3.498 4.348 10.151 1.00 94.81 85 PRO A CA 1
ATOM 647 C C . PRO A 1 85 ? -2.638 3.534 11.126 1.00 94.81 85 PRO A C 1
ATOM 649 O O . PRO A 1 85 ? -2.958 2.387 11.437 1.00 94.81 85 PRO A O 1
ATOM 652 N N . SER A 1 86 ? -1.524 4.111 11.576 1.00 92.06 86 SER A N 1
ATOM 653 C CA . SER A 1 86 ? -0.534 3.407 12.402 1.00 92.06 86 SER A CA 1
ATOM 654 C C . SER A 1 86 ? 0.158 4.328 13.415 1.00 92.06 86 SER A C 1
ATOM 656 O O . SER A 1 86 ? 1.341 4.148 13.712 1.00 92.06 86 SER A O 1
ATOM 658 N N . ASP A 1 87 ? -0.528 5.377 13.874 1.00 92.06 87 ASP A N 1
ATOM 659 C CA . ASP A 1 87 ? 0.037 6.314 14.848 1.00 92.06 87 ASP A CA 1
ATOM 660 C C . ASP A 1 87 ? 0.299 5.596 16.182 1.00 92.06 87 ASP A C 1
ATOM 662 O O . ASP A 1 87 ? -0.473 4.741 16.618 1.00 92.06 87 ASP A O 1
ATOM 666 N N . ASN A 1 88 ? 1.404 5.935 16.848 1.00 93.19 88 ASN A N 1
ATOM 667 C CA . ASN A 1 88 ? 1.799 5.283 18.096 1.00 93.19 88 ASN A CA 1
ATOM 668 C C . ASN A 1 88 ? 0.878 5.614 19.282 1.00 93.19 88 ASN A C 1
ATOM 670 O O . ASN A 1 88 ? 0.998 4.987 20.333 1.00 93.19 88 ASN A O 1
ATOM 674 N N . LYS A 1 89 ? -0.004 6.603 19.135 1.00 95.56 89 LYS A N 1
ATOM 675 C CA . LYS A 1 89 ? -1.012 6.987 20.124 1.00 95.56 89 LYS A CA 1
ATOM 676 C C . LYS A 1 89 ? -2.360 6.306 19.903 1.00 95.56 89 LYS A C 1
ATOM 678 O O . LYS A 1 89 ? -3.250 6.530 20.718 1.00 95.56 89 LYS A O 1
ATOM 683 N N . MET A 1 90 ? -2.521 5.506 18.844 1.00 95.75 90 MET A N 1
ATOM 684 C CA . MET A 1 90 ? -3.785 4.819 18.579 1.00 95.75 90 MET A CA 1
ATOM 685 C C . MET A 1 90 ? -4.129 3.841 19.698 1.00 95.75 90 MET A C 1
ATOM 687 O O . MET A 1 90 ? -3.317 2.977 20.048 1.00 95.75 90 MET A O 1
ATOM 691 N N . THR A 1 91 ? -5.350 3.933 20.217 1.00 97.44 91 THR A N 1
ATOM 692 C CA . THR A 1 91 ? -5.846 2.971 21.206 1.00 97.44 91 THR A CA 1
ATOM 693 C C . THR A 1 91 ? -6.193 1.633 20.551 1.00 97.44 91 THR A C 1
ATOM 695 O O . THR A 1 91 ? -6.330 1.531 19.329 1.00 97.44 91 THR A O 1
ATOM 698 N N . ALA A 1 92 ? -6.353 0.581 21.359 1.00 97.06 92 ALA A N 1
ATOM 699 C CA . ALA A 1 92 ? -6.776 -0.725 20.856 1.00 97.06 92 ALA A CA 1
ATOM 700 C C . ALA A 1 92 ? -8.165 -0.654 20.196 1.00 97.06 92 ALA A C 1
ATOM 702 O O . ALA A 1 92 ? -8.396 -1.285 19.172 1.00 97.06 92 ALA A O 1
ATOM 703 N N . GLU A 1 93 ? -9.067 0.171 20.730 1.00 96.94 93 GLU A N 1
ATOM 704 C CA . GLU A 1 93 ? -10.408 0.380 20.178 1.00 96.94 93 GLU A CA 1
ATOM 705 C C . GLU A 1 93 ? -10.372 1.110 18.829 1.00 96.94 93 GLU A C 1
ATOM 707 O O . GLU A 1 93 ? -11.195 0.845 17.954 1.00 96.94 93 GLU A O 1
ATOM 712 N N . GLU A 1 94 ? -9.434 2.040 18.639 1.00 96.31 94 GLU A N 1
ATOM 713 C CA . GLU A 1 94 ? -9.223 2.702 17.348 1.00 96.31 94 GLU A CA 1
ATOM 714 C C . GLU A 1 94 ? -8.634 1.741 16.313 1.00 96.31 94 GLU A C 1
ATOM 716 O O . GLU A 1 94 ? -9.066 1.745 15.160 1.00 96.31 94 GLU A O 1
ATOM 721 N N . GLN A 1 95 ? -7.696 0.883 16.722 1.00 96.56 95 GLN A N 1
ATOM 722 C CA . GLN A 1 95 ? -7.156 -0.173 15.862 1.00 96.56 95 GLN A CA 1
ATOM 723 C C . GLN A 1 95 ? -8.244 -1.173 15.458 1.00 96.56 95 GLN A C 1
ATOM 725 O O . GLN A 1 95 ? -8.341 -1.506 14.280 1.00 96.56 95 GLN A O 1
ATOM 730 N N . GLU A 1 96 ? -9.109 -1.580 16.391 1.00 97.12 96 GLU A N 1
ATOM 731 C CA . GLU A 1 96 ? -10.224 -2.488 16.104 1.00 97.12 96 GLU A CA 1
ATOM 732 C C . GLU A 1 96 ? -11.187 -1.886 15.076 1.00 97.12 96 GLU A C 1
ATOM 734 O O . GLU A 1 96 ? -11.557 -2.550 14.113 1.00 97.12 96 GLU A O 1
ATOM 739 N N . LYS A 1 97 ? -11.518 -0.592 15.190 1.00 96.44 97 LYS A N 1
ATOM 740 C CA . LYS A 1 97 ? -12.326 0.093 14.164 1.00 96.44 97 LYS A CA 1
ATOM 741 C C . LYS A 1 97 ? -11.681 0.017 12.783 1.00 96.44 97 LYS A C 1
ATOM 743 O O . LYS A 1 97 ? -12.379 -0.237 11.808 1.00 96.44 97 LYS A O 1
ATOM 748 N N . VAL A 1 98 ? -10.368 0.236 12.685 1.00 97.25 98 VAL A N 1
ATOM 749 C CA . VAL A 1 98 ? -9.645 0.127 11.407 1.00 97.25 98 VAL A CA 1
ATOM 750 C C . VAL A 1 98 ? -9.692 -1.306 10.874 1.00 97.25 98 VAL A C 1
ATOM 752 O O . VAL A 1 98 ? -9.928 -1.491 9.682 1.00 97.25 98 VAL A O 1
ATOM 755 N N . ILE A 1 99 ? -9.511 -2.309 11.737 1.00 96.62 99 ILE A N 1
ATOM 756 C CA . ILE A 1 99 ? -9.592 -3.730 11.369 1.00 96.62 99 ILE A CA 1
ATOM 757 C C . ILE A 1 99 ? -10.972 -4.055 10.789 1.00 96.62 99 ILE A C 1
ATOM 759 O O . ILE A 1 99 ? -11.051 -4.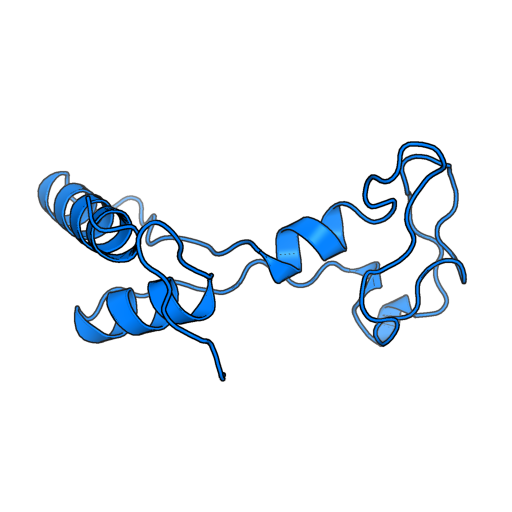616 9.697 1.00 96.62 99 ILE A O 1
ATOM 763 N N . GLU A 1 100 ? -12.043 -3.654 11.470 1.00 97.31 100 GLU A N 1
ATOM 764 C CA . GLU A 1 100 ? -13.416 -3.930 11.040 1.00 97.31 100 GLU A CA 1
ATOM 765 C C . GLU A 1 100 ? -13.780 -3.196 9.743 1.00 97.31 100 GLU A C 1
ATOM 767 O O . GLU A 1 100 ? -14.414 -3.774 8.863 1.00 97.31 100 GLU A O 1
ATOM 772 N N . ILE A 1 101 ? -13.308 -1.957 9.558 1.00 96.25 101 ILE A N 1
ATOM 773 C CA . ILE A 1 101 ? -13.462 -1.236 8.284 1.00 96.25 101 ILE A CA 1
ATOM 774 C C . ILE A 1 101 ? -12.802 -2.013 7.139 1.00 96.25 101 ILE A C 1
ATOM 776 O O . ILE A 1 101 ? -13.398 -2.177 6.073 1.00 96.25 101 ILE A O 1
ATOM 780 N N . VAL A 1 102 ? -11.571 -2.491 7.345 1.00 96.06 102 VAL A N 1
ATOM 781 C CA . VAL A 1 102 ? -10.832 -3.225 6.311 1.00 96.06 102 VAL A CA 1
ATOM 782 C C . VAL A 1 102 ? -11.509 -4.559 6.006 1.00 96.06 102 VAL A C 1
ATOM 784 O O . VAL A 1 102 ? -11.703 -4.854 4.831 1.00 96.06 102 VAL A O 1
ATOM 787 N N . LYS A 1 103 ? -11.917 -5.333 7.019 1.00 95.62 103 LYS A N 1
ATOM 788 C CA . LYS A 1 103 ? -12.669 -6.589 6.836 1.00 95.62 103 LYS A CA 1
ATOM 789 C C . LYS A 1 103 ? -13.965 -6.381 6.054 1.00 95.62 103 LYS A C 1
ATOM 791 O O . LYS A 1 103 ? -14.211 -7.095 5.083 1.00 95.62 103 LYS A O 1
ATOM 796 N N . GLY A 1 104 ? -14.717 -5.332 6.389 1.00 94.81 104 GLY A N 1
ATOM 797 C CA . GLY A 1 104 ? -15.956 -4.988 5.694 1.00 94.81 104 GLY A CA 1
ATOM 798 C C . GLY A 1 104 ? -15.759 -4.723 4.197 1.00 94.81 104 GLY A C 1
ATOM 799 O O . GLY A 1 104 ? -16.639 -5.046 3.400 1.00 94.81 104 GLY A O 1
ATOM 800 N N . CYS A 1 105 ? -14.584 -4.231 3.780 1.00 94.31 105 CYS A N 1
ATOM 801 C CA . CYS A 1 105 ? -14.251 -4.067 2.359 1.00 94.31 105 CYS A CA 1
ATOM 802 C C . CYS A 1 105 ? -14.131 -5.410 1.612 1.00 94.31 105 CYS A C 1
ATOM 804 O O . CYS A 1 105 ? -14.274 -5.445 0.395 1.00 94.31 105 CYS A O 1
ATOM 806 N N . PHE A 1 106 ? -13.880 -6.518 2.315 1.00 94.38 106 PHE A N 1
ATOM 807 C CA . PHE A 1 106 ? -13.820 -7.868 1.745 1.00 94.38 106 PHE A CA 1
ATOM 808 C C . PHE A 1 106 ? -15.120 -8.665 1.939 1.00 94.38 106 PHE A C 1
ATOM 810 O O . PHE A 1 106 ? -15.217 -9.791 1.455 1.00 94.38 106 PHE A O 1
ATOM 817 N N . GLY A 1 107 ? -16.141 -8.085 2.579 1.00 86.56 107 GLY A N 1
ATOM 818 C CA . GLY A 1 107 ? -17.391 -8.780 2.898 1.00 86.56 107 GLY A CA 1
ATOM 819 C C . GLY A 1 107 ? -17.273 -9.770 4.061 1.00 86.56 107 GLY A C 1
ATOM 820 O O . GLY A 1 107 ? -18.066 -10.712 4.121 1.00 86.56 107 GLY A O 1
ATOM 821 N N . GLU A 1 108 ? -16.281 -9.568 4.935 1.00 76.12 108 GLU A N 1
ATOM 822 C CA . GLU A 1 108 ? -16.131 -10.250 6.230 1.00 76.12 108 GLU A CA 1
ATOM 823 C C . GLU A 1 108 ? -16.888 -9.529 7.352 1.00 76.12 108 GLU A C 1
ATOM 825 O O . GLU A 1 108 ? -16.972 -8.278 7.305 1.00 76.12 108 GLU A O 1
#

Sequence (108 aa):
ALYISEPGKSCPTEILETLASYNAEGRPIWKPMHMQPIYRMNGFVTREGNGRAKTNAYIAGGAVGQDGRPLDVGMDIFHRGLCLPSDNKMTAEEQEKVIEIVKGCFGE

Secondary structure (DSSP, 8-state):
-----BTTB--HHHHHHHHHHTT---EEPPPPGGGSGGGTTS--EETTEE-TTT--TT-TT--B-TTSSBS-HHHHHHHH-EEPP--TT--HHHHHHHHHHHHHHTT-

pLDDT: mean 87.23, std 10.65, range [54.59, 97.44]

Radius of gyration: 16.93 Å; chains: 1; bounding box: 37×30×41 Å

Organism: NCBI:txid29348